Protein AF-A0A967YG50-F1 (afdb_monomer)

Nearest PDB structures (foldseek):
  5xyi-assembly1_M  TM=4.702E-01  e=1.701E+00  Trichomonas vaginalis
  8rxh-assembly1_SQ  TM=3.871E-01  e=1.487E+00  Leishmania major strain Friedlin
  7ffw-assembly1_A  TM=5.997E-01  e=4.995E+00  Salmonella enterica

Radius of gyration: 17.75 Å; Cα contacts (8 Å, |Δi|>4): 56; chains: 1; bounding box: 33×28×50 Å

Secondary structure (DSSP, 8-state):
-HHHHHHHHHSSS--HHHHHHHHTT--EEEEEEBTTB-HHHHHHHHHHHHHHHTPEEEEEE-THHHHHHHHHHHHHHHHHT--

pLDDT: mean 80.12, std 10.02, range [46.56, 93.06]

Mean predicted aligned error: 10.25 Å

Structure (mmCIF, N/CA/C/O backbone):
data_AF-A0A967YG50-F1
#
_entry.id   AF-A0A967YG50-F1
#
loop_
_atom_site.group_PDB
_atom_site.id
_atom_site.type_symbol
_atom_site.label_atom_id
_atom_site.label_alt_id
_atom_site.label_comp_id
_atom_site.label_asym_id
_atom_site.label_entity_id
_atom_site.label_seq_id
_atom_site.pdbx_PDB_ins_code
_atom_site.Cartn_x
_atom_site.Cartn_y
_atom_site.Cartn_z
_atom_site.occupancy
_atom_site.B_iso_or_equiv
_atom_site.auth_seq_id
_atom_site.auth_comp_id
_atom_site.auth_asym_id
_atom_site.auth_atom_id
_atom_site.pdbx_PDB_model_num
ATOM 1 N N . TYR A 1 1 ? 12.588 6.826 0.260 1.00 62.81 1 TYR A N 1
ATOM 2 C CA . TYR A 1 1 ? 11.534 5.832 -0.042 1.00 62.81 1 TYR A CA 1
ATOM 3 C C . TYR A 1 1 ? 11.661 4.631 0.883 1.00 62.81 1 TYR A C 1
ATOM 5 O O . TYR A 1 1 ? 12.534 3.800 0.669 1.00 62.81 1 TYR A O 1
ATOM 13 N N . HIS A 1 2 ? 10.831 4.550 1.926 1.00 70.00 2 HIS A N 1
ATOM 14 C CA . HIS A 1 2 ? 10.935 3.495 2.945 1.00 70.00 2 HIS A CA 1
ATOM 15 C C . HIS A 1 2 ? 10.677 2.084 2.383 1.00 70.00 2 HIS A C 1
ATOM 17 O O . HIS A 1 2 ? 11.351 1.138 2.780 1.00 70.00 2 HIS A O 1
ATOM 23 N N . TRP A 1 3 ? 9.777 1.956 1.404 1.00 75.56 3 TRP A N 1
ATOM 24 C CA . TRP A 1 3 ? 9.412 0.675 0.794 1.00 75.56 3 TRP A CA 1
ATOM 25 C C . TRP A 1 3 ? 10.570 -0.006 0.047 1.00 75.56 3 TRP A C 1
ATOM 27 O O . TRP A 1 3 ? 10.665 -1.223 0.078 1.00 75.56 3 TRP A O 1
ATOM 37 N N . LYS A 1 4 ? 11.487 0.751 -0.579 1.00 75.25 4 LYS A N 1
ATOM 38 C CA . LYS A 1 4 ? 12.649 0.173 -1.286 1.00 75.25 4 LYS A CA 1
ATOM 39 C C . LYS A 1 4 ? 13.565 -0.582 -0.323 1.00 75.25 4 LYS A C 1
ATOM 41 O O . LYS A 1 4 ? 13.925 -1.722 -0.578 1.00 75.25 4 LYS A O 1
ATOM 46 N N . ARG A 1 5 ? 13.826 0.031 0.835 1.00 77.50 5 ARG A N 1
ATOM 47 C CA . ARG A 1 5 ? 14.620 -0.570 1.913 1.00 77.50 5 ARG A CA 1
ATOM 48 C C . ARG A 1 5 ? 13.964 -1.818 2.504 1.00 77.50 5 ARG A C 1
ATOM 50 O O . ARG A 1 5 ? 14.671 -2.724 2.915 1.00 77.50 5 ARG A O 1
ATOM 57 N N . MET A 1 6 ? 12.630 -1.878 2.536 1.00 73.31 6 MET A N 1
ATOM 58 C CA . MET A 1 6 ? 11.906 -3.064 3.007 1.00 73.31 6 MET A CA 1
ATOM 59 C C . MET A 1 6 ? 12.180 -4.279 2.109 1.00 73.31 6 MET A C 1
ATOM 61 O O . MET A 1 6 ? 12.380 -5.369 2.629 1.00 73.31 6 MET A O 1
ATOM 65 N N . PHE A 1 7 ? 12.264 -4.101 0.785 1.00 71.31 7 PHE A N 1
ATOM 66 C CA . PHE A 1 7 ? 12.651 -5.194 -0.116 1.00 71.31 7 PHE A CA 1
ATOM 67 C C . PHE A 1 7 ? 14.089 -5.654 0.111 1.00 71.31 7 PHE A C 1
ATOM 69 O O . PHE A 1 7 ? 14.324 -6.854 0.177 1.00 71.31 7 PHE A O 1
ATOM 76 N N . GLU A 1 8 ? 15.014 -4.711 0.297 1.00 71.69 8 GLU A N 1
ATOM 77 C CA . GLU A 1 8 ? 16.429 -5.004 0.556 1.00 71.69 8 GLU A CA 1
ATOM 78 C C . GLU A 1 8 ? 16.644 -5.745 1.889 1.00 71.69 8 GLU A C 1
ATOM 80 O O . GLU A 1 8 ? 17.473 -6.650 1.965 1.00 71.69 8 GLU A O 1
ATOM 85 N N . GLN A 1 9 ? 15.907 -5.370 2.942 1.00 68.56 9 GLN A N 1
ATOM 86 C CA . GLN A 1 9 ? 16.088 -5.913 4.295 1.00 68.56 9 GLN A CA 1
ATOM 87 C C . GLN A 1 9 ? 15.315 -7.214 4.548 1.00 68.56 9 GLN A C 1
ATOM 89 O O . GLN A 1 9 ? 15.886 -8.151 5.096 1.00 68.56 9 GLN A O 1
ATOM 94 N N . GLU A 1 10 ? 14.038 -7.285 4.161 1.00 62.09 10 GLU A N 1
ATOM 95 C CA . GLU A 1 10 ? 13.164 -8.428 4.488 1.00 62.09 10 GLU A CA 1
ATOM 96 C C . GLU A 1 10 ? 13.255 -9.554 3.455 1.00 62.09 10 GLU A C 1
ATOM 98 O O . GLU A 1 10 ? 12.998 -10.716 3.764 1.00 62.09 10 GLU A O 1
ATOM 103 N N . PHE A 1 11 ? 13.623 -9.224 2.215 1.00 62.25 11 PHE A N 1
ATOM 104 C CA . PHE A 1 11 ? 13.615 -10.177 1.110 1.00 62.25 11 PHE A CA 1
ATOM 105 C C . PHE A 1 11 ? 14.980 -10.340 0.417 1.00 62.25 11 PHE A C 1
ATOM 107 O O . PHE A 1 11 ? 15.080 -11.046 -0.591 1.00 62.25 11 PHE A O 1
ATOM 114 N N . GLY A 1 12 ? 16.037 -9.718 0.952 1.00 69.38 12 GLY A N 1
ATOM 115 C CA . GLY A 1 12 ? 17.381 -9.719 0.368 1.00 69.38 12 GLY A CA 1
ATOM 116 C C . GLY A 1 12 ? 17.462 -8.932 -0.947 1.00 69.38 12 GLY A C 1
ATOM 117 O O . GLY A 1 12 ? 16.740 -7.962 -1.155 1.00 69.38 12 GLY A O 1
ATOM 118 N N . ASN A 1 13 ? 18.328 -9.355 -1.876 1.00 68.06 13 ASN A N 1
ATOM 119 C CA . ASN A 1 13 ? 18.417 -8.777 -3.228 1.00 68.06 13 ASN A CA 1
ATOM 120 C C . ASN A 1 13 ? 17.234 -9.228 -4.104 1.00 68.06 13 ASN A C 1
ATOM 122 O O . ASN A 1 13 ? 17.415 -9.893 -5.128 1.00 68.06 13 ASN A O 1
ATOM 126 N N . LEU A 1 14 ? 16.008 -8.916 -3.688 1.00 69.81 14 LEU A N 1
ATOM 127 C CA . LEU A 1 14 ? 14.821 -9.279 -4.442 1.00 69.81 14 LEU A CA 1
ATOM 128 C C . LEU A 1 14 ? 14.770 -8.438 -5.722 1.00 69.81 14 LEU A C 1
ATOM 130 O O . LEU A 1 14 ? 14.643 -7.212 -5.678 1.00 69.81 14 LEU A O 1
ATOM 134 N N . SER A 1 15 ? 14.908 -9.100 -6.873 1.00 76.25 15 SER A N 1
ATOM 135 C CA . SER A 1 15 ? 14.924 -8.400 -8.155 1.00 76.25 15 SER A CA 1
ATOM 136 C C . SER A 1 15 ? 13.572 -7.715 -8.414 1.00 76.25 15 SER A C 1
ATOM 138 O O . SER A 1 15 ? 12.525 -8.206 -7.965 1.00 76.25 15 SER A O 1
ATOM 140 N N . PRO A 1 16 ? 13.541 -6.607 -9.173 1.00 74.56 16 PRO A N 1
ATOM 141 C CA . PRO A 1 16 ? 12.292 -5.951 -9.556 1.00 74.56 16 PRO A CA 1
ATOM 142 C C . PRO A 1 16 ? 11.279 -6.900 -10.219 1.00 74.56 16 PRO A C 1
ATOM 144 O O . PRO A 1 16 ? 10.073 -6.762 -10.009 1.00 74.56 16 PRO A O 1
ATOM 147 N N . GLU A 1 17 ? 11.740 -7.891 -10.986 1.00 81.69 17 GLU A N 1
ATOM 148 C CA . GLU A 1 17 ? 10.890 -8.909 -11.615 1.00 81.69 17 GLU A CA 1
ATOM 149 C C . GLU A 1 17 ? 10.234 -9.828 -10.582 1.00 81.69 17 GLU A C 1
ATOM 151 O O . GLU A 1 17 ? 9.040 -10.123 -10.685 1.00 81.69 17 GLU A O 1
ATOM 156 N N . MET A 1 18 ? 10.986 -10.265 -9.566 1.00 80.62 18 MET A N 1
ATOM 157 C CA . MET A 1 18 ? 10.431 -11.063 -8.471 1.00 80.62 18 MET A CA 1
ATOM 158 C C . MET A 1 18 ? 9.406 -10.263 -7.671 1.00 80.62 18 MET A C 1
ATOM 160 O O . MET A 1 18 ? 8.335 -10.787 -7.360 1.00 80.62 18 MET A O 1
ATOM 164 N N . ALA A 1 19 ? 9.680 -8.981 -7.413 1.00 80.44 19 ALA A N 1
ATOM 165 C CA . ALA A 1 19 ? 8.739 -8.109 -6.719 1.00 80.44 19 ALA A CA 1
ATOM 166 C C . ALA A 1 19 ? 7.441 -7.976 -7.529 1.00 80.44 19 ALA A C 1
ATOM 168 O O . ALA A 1 19 ? 6.351 -8.176 -7.000 1.00 80.44 19 ALA A O 1
ATOM 169 N N . LYS A 1 20 ? 7.540 -7.742 -8.844 1.00 83.88 20 LYS A N 1
ATOM 170 C CA . LYS A 1 20 ? 6.364 -7.669 -9.727 1.00 83.88 20 LYS A CA 1
ATOM 171 C C . LYS A 1 20 ? 5.544 -8.956 -9.720 1.00 83.88 20 LYS A C 1
ATOM 173 O O . LYS A 1 20 ? 4.321 -8.892 -9.781 1.00 83.88 20 LYS A O 1
ATOM 178 N N . ARG A 1 21 ? 6.186 -10.124 -9.606 1.00 85.44 21 ARG A N 1
ATOM 179 C CA . ARG A 1 21 ? 5.478 -11.409 -9.478 1.00 85.44 21 ARG A CA 1
ATOM 180 C C . ARG A 1 21 ? 4.718 -11.529 -8.160 1.00 85.44 21 ARG A C 1
ATOM 182 O O . ARG A 1 21 ? 3.595 -12.023 -8.189 1.00 85.44 21 ARG A O 1
ATOM 189 N N . LEU A 1 22 ? 5.285 -11.061 -7.045 1.00 83.81 22 LEU A N 1
ATOM 190 C CA . LEU A 1 22 ? 4.605 -11.062 -5.742 1.00 83.81 22 LEU A CA 1
ATOM 191 C C . LEU A 1 22 ? 3.326 -10.222 -5.775 1.00 83.81 22 LEU A C 1
ATOM 193 O O . LEU A 1 22 ? 2.297 -10.647 -5.256 1.00 83.81 22 LEU A O 1
ATOM 197 N N . PHE A 1 23 ? 3.377 -9.067 -6.440 1.00 84.75 23 PHE A N 1
ATOM 198 C CA . PHE A 1 23 ? 2.245 -8.143 -6.507 1.00 84.75 23 PHE A CA 1
ATOM 199 C C . PHE A 1 23 ? 1.333 -8.341 -7.725 1.00 84.75 23 PHE A C 1
ATOM 201 O O . PHE A 1 23 ? 0.343 -7.631 -7.850 1.00 84.75 23 PHE A O 1
ATOM 208 N N . LYS A 1 24 ? 1.595 -9.333 -8.590 1.00 88.12 24 LYS A N 1
ATOM 209 C CA . LYS A 1 24 ? 0.880 -9.543 -9.866 1.00 88.12 24 LYS A CA 1
ATOM 210 C C . LYS A 1 24 ? -0.648 -9.603 -9.733 1.00 88.12 24 LYS A C 1
ATOM 212 O O . LYS A 1 24 ? -1.354 -9.231 -10.662 1.00 88.12 24 LYS A O 1
ATOM 217 N N . HIS A 1 25 ? -1.145 -10.123 -8.615 1.00 89.31 25 HIS A N 1
ATOM 218 C CA . HIS A 1 25 ? -2.577 -10.313 -8.364 1.00 89.31 25 HIS A CA 1
ATOM 219 C C . HIS A 1 25 ? -3.184 -9.248 -7.444 1.00 89.31 25 HIS A C 1
ATOM 221 O O . HIS A 1 25 ? -4.346 -9.355 -7.061 1.00 89.31 25 HIS A O 1
ATOM 227 N N . TYR A 1 26 ? -2.408 -8.233 -7.073 1.00 86.81 26 TYR A N 1
ATOM 228 C CA . TYR A 1 26 ? -2.898 -7.104 -6.301 1.00 86.81 26 TYR A CA 1
ATOM 229 C C . TYR A 1 26 ? -3.325 -6.010 -7.272 1.00 86.81 26 TYR A C 1
ATOM 231 O O . TYR A 1 26 ? -2.571 -5.620 -8.153 1.00 86.81 26 TYR A O 1
ATOM 239 N 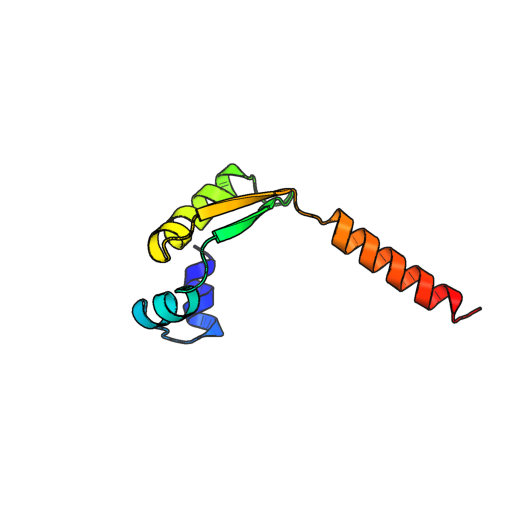N . GLU A 1 27 ? -4.542 -5.507 -7.102 1.00 86.25 27 GLU A N 1
ATOM 240 C CA . GLU A 1 27 ? -5.086 -4.444 -7.958 1.00 86.25 27 GLU A CA 1
ATOM 241 C C . GLU A 1 27 ? -4.956 -3.059 -7.317 1.00 86.25 27 GLU A C 1
ATOM 243 O O . GLU A 1 27 ? -4.991 -2.032 -7.997 1.00 86.25 27 GLU A O 1
ATOM 248 N N . ARG A 1 28 ? -4.825 -3.018 -5.987 1.00 89.69 28 ARG A N 1
ATOM 249 C CA . ARG A 1 28 ? -4.857 -1.780 -5.211 1.00 89.69 28 ARG A CA 1
ATOM 250 C C . ARG A 1 28 ? -3.854 -1.761 -4.071 1.00 89.69 28 ARG A C 1
ATOM 252 O O . ARG A 1 28 ? -3.636 -2.777 -3.410 1.00 89.69 28 ARG A O 1
ATOM 259 N N . SER A 1 29 ? -3.324 -0.577 -3.792 1.00 87.69 29 SER A N 1
ATOM 260 C CA . SER A 1 29 ? -2.682 -0.248 -2.525 1.00 87.69 29 SER A CA 1
ATOM 261 C C . SER A 1 29 ? -3.648 0.558 -1.663 1.00 87.69 29 SER A C 1
ATOM 263 O O . SER A 1 29 ? -4.372 1.430 -2.145 1.00 87.69 29 SER A O 1
ATOM 265 N N . LEU A 1 30 ? -3.686 0.232 -0.372 1.00 88.19 30 LEU A N 1
ATOM 266 C CA . LEU A 1 30 ? -4.553 0.900 0.587 1.00 88.19 30 LEU A CA 1
ATOM 267 C C . LEU A 1 30 ? -3.728 1.871 1.427 1.00 88.19 30 LEU A C 1
ATOM 269 O O . LEU A 1 30 ? -2.895 1.448 2.229 1.00 88.19 30 LEU A O 1
ATOM 273 N N . LEU A 1 31 ? -3.984 3.168 1.279 1.00 86.88 31 LEU A N 1
ATOM 274 C CA . LEU A 1 31 ? -3.405 4.185 2.149 1.00 86.88 31 LEU A CA 1
ATOM 275 C C . LEU A 1 31 ? -4.297 4.382 3.369 1.00 86.88 31 LEU A C 1
ATOM 277 O O . LEU A 1 31 ? -5.431 4.846 3.264 1.00 86.88 31 LEU A O 1
ATOM 281 N N . ILE A 1 32 ? -3.761 4.030 4.533 1.00 83.38 32 ILE A N 1
ATOM 282 C CA . ILE A 1 32 ? -4.424 4.180 5.826 1.00 83.38 32 ILE A CA 1
ATOM 283 C C . ILE A 1 32 ? -4.010 5.531 6.401 1.00 83.38 32 ILE A C 1
ATOM 285 O O . ILE A 1 32 ? -2.904 5.662 6.914 1.00 83.38 32 ILE A O 1
ATOM 289 N N . SER A 1 33 ? -4.883 6.536 6.320 1.00 78.62 33 SER A N 1
ATOM 290 C CA . SER A 1 33 ? -4.567 7.869 6.855 1.00 78.62 33 SER A CA 1
ATOM 291 C C . SER A 1 33 ? -4.210 7.793 8.346 1.00 78.62 33 SER A C 1
ATOM 293 O O . SER A 1 33 ? -4.969 7.234 9.142 1.00 78.62 33 SER A O 1
ATOM 295 N N . THR A 1 34 ? -3.066 8.368 8.718 1.00 73.06 34 THR A N 1
ATOM 296 C CA . THR A 1 34 ? -2.621 8.512 10.112 1.00 73.06 34 THR A CA 1
ATOM 297 C C . THR A 1 34 ? -2.346 9.986 10.417 1.00 73.06 34 THR A C 1
ATOM 299 O O . THR A 1 34 ? -2.059 10.743 9.494 1.00 73.06 34 THR A O 1
ATOM 302 N N . PRO A 1 35 ? -2.397 10.424 11.687 1.00 76.38 35 PRO A N 1
ATOM 303 C CA . PRO A 1 35 ? -2.074 11.807 12.049 1.00 76.38 35 PRO A CA 1
ATOM 304 C C . PRO A 1 35 ? -0.572 12.138 11.955 1.00 76.38 35 PRO A C 1
ATOM 306 O O . PRO A 1 35 ? -0.193 13.281 12.175 1.00 76.38 35 PRO A O 1
ATOM 309 N N . ILE A 1 36 ? 0.286 11.153 11.662 1.00 82.12 36 ILE A N 1
ATOM 310 C CA . ILE A 1 36 ? 1.749 11.310 11.629 1.00 82.12 36 ILE A CA 1
ATOM 311 C C . ILE A 1 36 ? 2.218 11.915 10.296 1.00 82.12 36 ILE A C 1
ATOM 313 O O . ILE A 1 36 ? 3.211 12.636 10.264 1.00 82.12 36 ILE A O 1
ATOM 317 N N . MET A 1 37 ? 1.519 11.623 9.195 1.00 81.75 37 MET A N 1
ATOM 318 C CA . MET A 1 37 ? 1.861 12.086 7.848 1.00 81.75 37 MET A CA 1
ATOM 319 C C . MET A 1 37 ? 0.601 12.579 7.141 1.00 81.75 37 MET A C 1
ATOM 321 O O . MET A 1 37 ? -0.446 11.932 7.217 1.00 81.75 37 MET A O 1
ATOM 325 N N . SER A 1 38 ? 0.706 13.709 6.437 1.00 87.62 38 SER A N 1
ATOM 326 C CA . SER A 1 38 ? -0.411 14.221 5.647 1.00 87.62 38 SER A CA 1
ATOM 327 C C . SER A 1 38 ? -0.802 13.215 4.557 1.00 87.62 38 SER A C 1
ATOM 329 O O . SER A 1 38 ? 0.029 12.456 4.054 1.00 87.62 38 SER A O 1
ATOM 331 N N . LEU A 1 39 ? -2.081 13.191 4.177 1.00 86.00 39 LEU A N 1
ATOM 332 C CA . LEU A 1 39 ? -2.538 12.292 3.117 1.00 86.00 39 LEU A CA 1
ATOM 333 C C . LEU A 1 39 ? -1.807 12.555 1.789 1.00 86.00 39 LEU A C 1
ATOM 335 O O . LEU A 1 39 ? -1.503 11.612 1.064 1.00 86.00 39 LEU A O 1
ATOM 339 N N . GLU A 1 40 ? -1.512 13.819 1.496 1.00 89.12 40 GLU A N 1
ATOM 340 C CA . GLU A 1 40 ? -0.801 14.238 0.288 1.00 89.12 40 GLU A CA 1
ATOM 341 C C . GLU A 1 40 ? 0.628 13.679 0.265 1.00 89.12 40 GLU A C 1
ATOM 343 O O . GLU A 1 40 ? 1.028 13.032 -0.705 1.00 89.12 40 GLU A O 1
ATOM 348 N N . ASP A 1 41 ? 1.349 13.782 1.384 1.00 88.38 41 ASP A N 1
ATOM 349 C CA . ASP A 1 41 ? 2.682 13.189 1.521 1.00 88.38 41 ASP A CA 1
ATOM 350 C C . ASP A 1 41 ? 2.639 11.657 1.427 1.00 88.38 41 ASP A C 1
ATOM 352 O O . ASP A 1 41 ? 3.518 11.039 0.821 1.00 88.38 41 ASP A O 1
ATOM 356 N N . MET A 1 42 ? 1.608 11.015 1.987 1.00 87.19 42 MET A N 1
ATOM 357 C CA . MET A 1 42 ? 1.423 9.563 1.872 1.00 87.19 42 MET A CA 1
ATOM 358 C C . MET A 1 42 ? 1.208 9.128 0.417 1.00 87.19 42 MET A C 1
ATOM 360 O O . MET A 1 42 ? 1.788 8.132 -0.034 1.00 87.19 42 MET A O 1
ATOM 364 N N . GLN A 1 43 ? 0.388 9.868 -0.328 1.00 89.06 43 GLN A N 1
ATOM 365 C CA . GLN A 1 43 ? 0.152 9.623 -1.751 1.00 89.06 43 GLN A CA 1
ATOM 366 C C . GLN A 1 43 ? 1.434 9.828 -2.559 1.00 89.06 43 GLN A C 1
ATOM 368 O O . GLN A 1 43 ? 1.812 8.957 -3.344 1.00 89.06 43 GLN A O 1
ATOM 373 N N . GLN A 1 44 ? 2.162 10.916 -2.307 1.00 90.38 44 GLN A N 1
ATOM 374 C CA . GLN A 1 44 ? 3.408 11.208 -3.010 1.00 90.38 44 GLN A CA 1
ATOM 375 C C . GLN A 1 44 ? 4.482 10.144 -2.740 1.00 90.38 44 GLN A C 1
ATOM 377 O O . GLN A 1 44 ? 5.147 9.666 -3.662 1.00 90.38 44 GLN A O 1
ATOM 382 N N . ASN A 1 45 ? 4.610 9.698 -1.489 1.00 86.62 45 ASN A N 1
ATOM 383 C CA . ASN A 1 45 ? 5.592 8.688 -1.092 1.00 86.62 45 ASN A CA 1
ATOM 384 C C . ASN A 1 45 ? 5.276 7.278 -1.622 1.00 86.62 45 ASN A C 1
ATOM 386 O O . ASN A 1 45 ? 6.192 6.456 -1.758 1.00 86.62 45 ASN A O 1
ATOM 390 N N . SER A 1 46 ? 4.005 6.995 -1.928 1.00 87.81 46 SER A N 1
ATOM 391 C CA . SER A 1 46 ? 3.544 5.709 -2.476 1.00 87.81 46 SER A CA 1
ATOM 392 C C . SER A 1 46 ? 3.421 5.694 -4.001 1.00 87.81 46 SER A C 1
ATOM 394 O O . 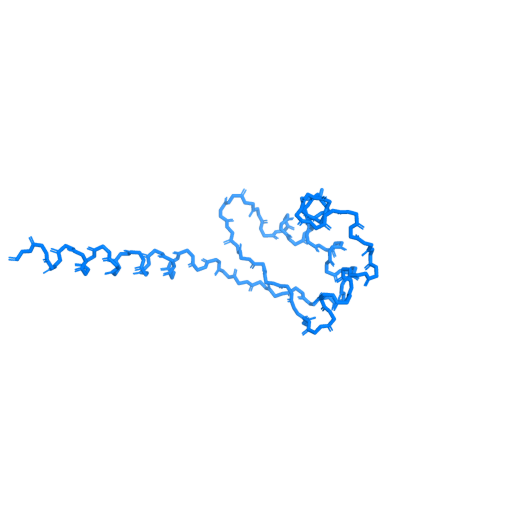SER A 1 46 ? 3.406 4.614 -4.588 1.00 87.81 46 SER A O 1
ATOM 396 N N . LYS A 1 47 ? 3.425 6.858 -4.663 1.00 90.44 47 LYS A N 1
ATOM 397 C CA . LYS A 1 47 ? 3.273 6.985 -6.121 1.00 90.44 47 LYS A CA 1
ATOM 398 C C . LYS A 1 47 ? 4.232 6.087 -6.907 1.00 90.44 47 LYS A C 1
ATOM 400 O O . LYS A 1 47 ? 3.785 5.247 -7.679 1.00 90.44 47 LYS A O 1
ATOM 405 N N . ALA A 1 48 ? 5.534 6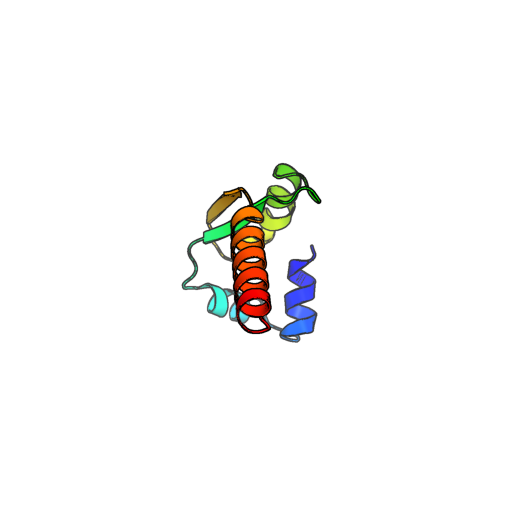.190 -6.638 1.00 88.75 48 ALA A N 1
ATOM 406 C CA . ALA A 1 48 ? 6.549 5.405 -7.346 1.00 88.75 48 ALA A CA 1
ATOM 407 C C . ALA A 1 48 ? 6.415 3.886 -7.115 1.00 88.75 48 ALA A C 1
ATOM 409 O O . ALA A 1 48 ? 6.790 3.093 -7.972 1.00 88.75 48 ALA A O 1
ATOM 410 N N . PHE A 1 49 ? 5.895 3.474 -5.955 1.00 88.38 49 PHE A N 1
ATOM 411 C CA . PHE A 1 49 ? 5.601 2.068 -5.673 1.00 88.38 49 PHE A CA 1
ATOM 412 C C . PHE A 1 49 ? 4.395 1.605 -6.498 1.00 88.38 49 PHE A C 1
ATOM 414 O O . PHE A 1 49 ? 4.467 0.600 -7.199 1.00 88.38 49 PHE A O 1
ATOM 421 N N . ASN A 1 50 ? 3.308 2.374 -6.472 1.00 89.81 50 ASN A N 1
ATOM 422 C CA . ASN A 1 50 ? 2.081 2.046 -7.191 1.00 89.81 50 ASN A CA 1
ATOM 423 C C . ASN A 1 50 ? 2.302 1.986 -8.705 1.00 89.81 50 ASN A C 1
ATOM 425 O O . ASN A 1 50 ? 1.849 1.042 -9.342 1.00 89.81 50 ASN A O 1
ATOM 429 N N . GLU A 1 51 ? 3.062 2.927 -9.266 1.00 89.75 51 GLU A N 1
ATOM 430 C CA . GLU A 1 51 ? 3.442 2.922 -10.684 1.00 89.75 51 GLU A CA 1
ATOM 431 C C . GLU A 1 51 ? 4.285 1.692 -11.047 1.00 89.75 51 GLU A C 1
ATOM 433 O O . GLU A 1 51 ? 4.049 1.063 -12.077 1.00 89.75 51 GLU A O 1
ATOM 438 N N . LEU A 1 52 ? 5.232 1.299 -10.186 1.00 87.00 52 LEU A N 1
ATOM 439 C CA . LEU A 1 52 ? 6.095 0.139 -10.426 1.00 87.00 52 LEU A CA 1
ATOM 440 C C . LEU A 1 52 ? 5.315 -1.185 -10.472 1.00 87.00 52 LEU A C 1
ATOM 442 O O . LEU A 1 52 ? 5.687 -2.089 -11.227 1.00 87.00 52 LEU A O 1
ATOM 446 N N . PHE A 1 53 ? 4.258 -1.294 -9.666 1.00 87.88 53 PHE A N 1
ATOM 447 C CA . PHE A 1 53 ? 3.456 -2.511 -9.515 1.00 87.88 53 PHE A CA 1
ATOM 448 C C . PHE A 1 53 ? 2.089 -2.451 -10.212 1.00 87.88 53 PHE A C 1
ATOM 450 O O . PHE A 1 53 ? 1.361 -3.437 -10.180 1.00 87.88 53 PHE A O 1
ATOM 457 N N . GLY A 1 54 ? 1.746 -1.338 -10.869 1.00 88.19 54 GLY A N 1
ATOM 458 C CA . GLY A 1 54 ? 0.462 -1.160 -11.557 1.00 88.19 54 GLY A CA 1
ATOM 459 C C . GLY A 1 54 ? -0.744 -1.087 -10.615 1.00 88.19 54 GLY A C 1
ATOM 460 O O . GLY A 1 54 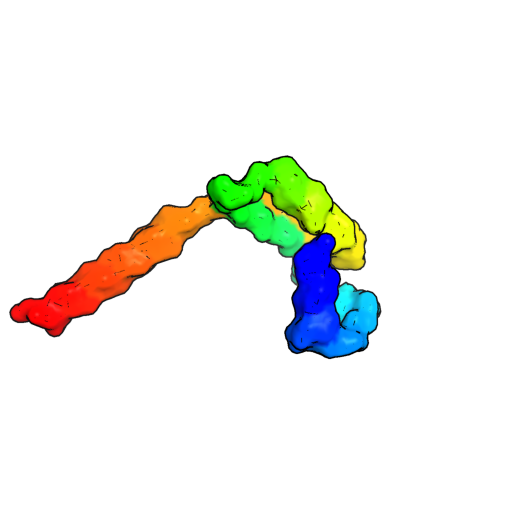? -1.843 -1.481 -10.996 1.00 88.19 54 GLY A O 1
ATOM 461 N N . LEU A 1 55 ? -0.547 -0.616 -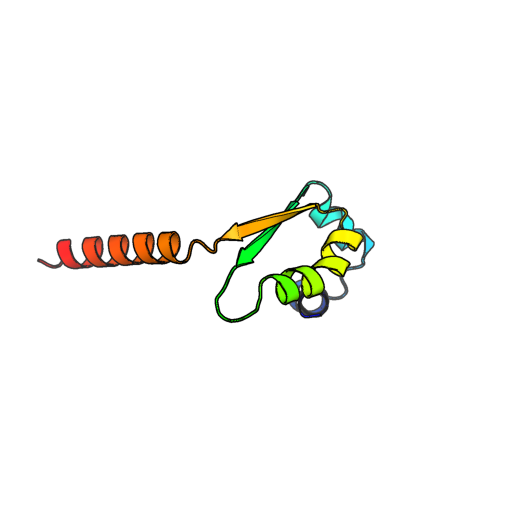9.382 1.00 90.12 55 LEU A N 1
ATOM 462 C CA . LEU A 1 55 ? -1.583 -0.591 -8.350 1.00 90.12 55 LEU A CA 1
ATOM 463 C C . LEU A 1 55 ? -2.386 0.707 -8.404 1.00 90.12 55 LEU A C 1
ATOM 465 O O . LEU A 1 55 ? -1.821 1.801 -8.474 1.00 90.12 55 LEU A O 1
ATOM 469 N N . ARG A 1 56 ? -3.708 0.602 -8.259 1.00 90.75 56 ARG A N 1
ATOM 470 C CA . ARG A 1 56 ? -4.547 1.767 -7.967 1.00 90.75 56 ARG A CA 1
ATOM 471 C C . ARG A 1 56 ? -4.385 2.178 -6.504 1.00 90.75 56 ARG A C 1
ATOM 473 O O . ARG A 1 56 ? -4.377 1.333 -5.614 1.00 90.75 56 ARG A O 1
ATOM 480 N N . THR A 1 57 ? -4.317 3.478 -6.245 1.00 88.69 57 THR A N 1
ATOM 481 C CA . THR A 1 57 ? -4.350 4.005 -4.878 1.00 88.69 57 THR A CA 1
ATOM 482 C C . THR A 1 57 ? -5.794 4.113 -4.391 1.00 88.69 57 THR A C 1
ATOM 484 O O . THR A 1 57 ? -6.550 4.933 -4.908 1.00 88.69 57 THR A O 1
ATOM 487 N N . ASP A 1 58 ? -6.153 3.358 -3.356 1.00 86.44 58 ASP A N 1
ATOM 488 C CA . ASP A 1 58 ? -7.388 3.563 -2.597 1.00 86.44 58 ASP A CA 1
ATOM 489 C C . ASP A 1 58 ? -7.024 4.205 -1.243 1.00 86.44 58 ASP A C 1
ATOM 491 O O . ASP A 1 58 ? -6.122 3.747 -0.537 1.00 86.44 58 ASP A O 1
ATOM 495 N N . VAL A 1 59 ? -7.725 5.273 -0.853 1.00 81.31 59 VAL A N 1
ATOM 496 C CA . VAL A 1 59 ? -7.534 5.914 0.458 1.00 81.31 59 VAL A CA 1
ATOM 497 C C . VAL A 1 59 ? -8.623 5.447 1.409 1.00 81.31 59 VAL A C 1
ATOM 499 O O . VAL A 1 59 ? -9.812 5.598 1.133 1.00 81.31 59 VAL A O 1
ATOM 502 N N . CYS A 1 60 ? -8.217 4.941 2.567 1.00 75.75 60 CYS A N 1
ATOM 503 C CA . CYS A 1 60 ? -9.118 4.654 3.669 1.00 75.75 60 CYS A CA 1
ATOM 504 C C . CYS A 1 60 ? -8.776 5.565 4.848 1.00 75.75 60 CYS A C 1
ATOM 506 O O . CYS A 1 60 ? -7.611 5.710 5.236 1.00 75.75 60 CYS A O 1
ATOM 508 N N . LYS A 1 61 ? -9.799 6.186 5.449 1.00 66.94 61 LYS A N 1
ATOM 509 C CA . LYS A 1 61 ? -9.620 6.838 6.749 1.00 66.94 61 LYS A CA 1
ATOM 510 C C . LYS A 1 61 ? -9.151 5.772 7.725 1.00 66.94 61 LYS A C 1
ATOM 512 O O . LYS A 1 61 ? -9.850 4.780 7.917 1.00 66.94 61 LYS A O 1
ATOM 517 N N . GLY A 1 62 ? -7.970 5.972 8.306 1.00 63.62 62 GLY A N 1
ATOM 518 C CA . GLY A 1 62 ? -7.366 4.979 9.170 1.00 63.62 62 GLY A CA 1
ATOM 519 C C . GLY A 1 62 ? -8.330 4.574 10.266 1.00 63.62 62 GLY A C 1
ATOM 520 O O . GLY A 1 62 ? -8.761 5.383 11.087 1.00 63.62 62 GLY A O 1
ATOM 521 N N . THR A 1 63 ? -8.693 3.299 10.271 1.00 63.31 63 THR A N 1
ATOM 522 C CA . THR A 1 63 ? -9.594 2.714 11.255 1.00 63.31 63 THR A CA 1
ATOM 523 C C . THR A 1 63 ? -8.834 2.413 12.539 1.00 63.31 63 THR A C 1
ATOM 525 O O . THR A 1 63 ? -8.924 1.316 13.089 1.00 63.31 63 THR A O 1
ATOM 528 N N . LEU A 1 64 ? -8.100 3.407 13.048 1.00 63.78 64 LEU A N 1
ATOM 529 C CA . LEU A 1 64 ? -7.582 3.385 14.412 1.00 63.78 64 LEU A CA 1
ATOM 530 C C . LEU A 1 64 ? -8.748 3.124 15.369 1.00 63.78 64 LEU A C 1
ATOM 532 O O . LEU A 1 64 ? -8.611 2.347 16.295 1.00 63.78 64 LEU A O 1
ATOM 536 N N . SER A 1 65 ? -9.946 3.618 15.037 1.00 67.75 65 SER A N 1
ATOM 537 C CA . SER A 1 65 ? -11.196 3.282 15.718 1.00 67.75 65 SER A CA 1
ATOM 538 C C . SER A 1 65 ? -11.539 1.786 15.731 1.00 67.75 65 SER A C 1
ATOM 540 O O . SER A 1 65 ? -12.065 1.324 16.736 1.00 67.75 65 SER A O 1
ATOM 542 N N . ILE A 1 66 ? -11.264 1.009 14.675 1.00 68.19 66 ILE A N 1
ATOM 543 C CA . ILE A 1 66 ? -11.505 -0.447 14.666 1.00 68.19 66 ILE A CA 1
ATOM 544 C C . ILE A 1 66 ? -10.476 -1.151 15.544 1.00 68.19 66 ILE A C 1
ATOM 546 O O . ILE A 1 66 ? -10.855 -1.993 16.353 1.00 68.19 66 ILE A O 1
ATOM 550 N N . LEU A 1 67 ? -9.197 -0.784 15.434 1.00 70.94 67 LEU A N 1
ATOM 551 C CA . LEU A 1 67 ? -8.144 -1.351 16.281 1.00 70.94 67 LEU A CA 1
ATOM 552 C C . LEU A 1 67 ? -8.385 -1.015 17.762 1.00 70.94 67 LEU A C 1
ATOM 554 O O . LEU A 1 67 ? -8.349 -1.909 18.602 1.00 70.94 67 LEU A O 1
ATOM 558 N N . GLN A 1 68 ? -8.748 0.233 18.063 1.00 75.06 68 GLN A N 1
ATOM 559 C CA . GLN A 1 68 ? -9.123 0.710 19.394 1.00 75.06 68 GLN A CA 1
ATOM 560 C C . GLN A 1 68 ? -10.344 -0.046 19.930 1.00 75.06 68 GLN 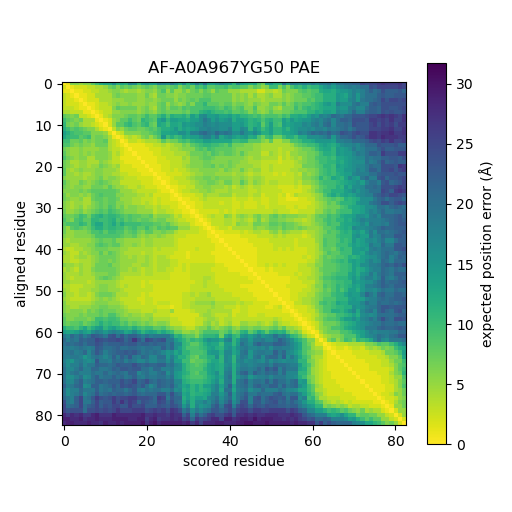A C 1
ATOM 562 O O . GLN A 1 68 ? -10.296 -0.589 21.027 1.00 75.06 68 GLN A O 1
ATOM 567 N N . LYS A 1 69 ? -11.421 -0.160 19.137 1.00 81.88 69 LYS A N 1
ATOM 568 C CA . LYS A 1 69 ? -12.641 -0.891 19.524 1.00 81.88 69 LYS A CA 1
ATOM 569 C C . LYS A 1 69 ? -12.359 -2.362 19.810 1.00 81.88 69 LYS A C 1
ATOM 571 O O . LYS A 1 69 ? -12.889 -2.900 20.781 1.00 81.88 69 LYS A O 1
ATOM 576 N N . THR A 1 70 ? -11.543 -3.008 18.982 1.00 82.50 70 THR A N 1
ATOM 577 C CA . THR A 1 70 ? -11.143 -4.406 19.177 1.00 82.50 70 THR A CA 1
ATOM 578 C C . THR A 1 70 ? -10.297 -4.557 20.439 1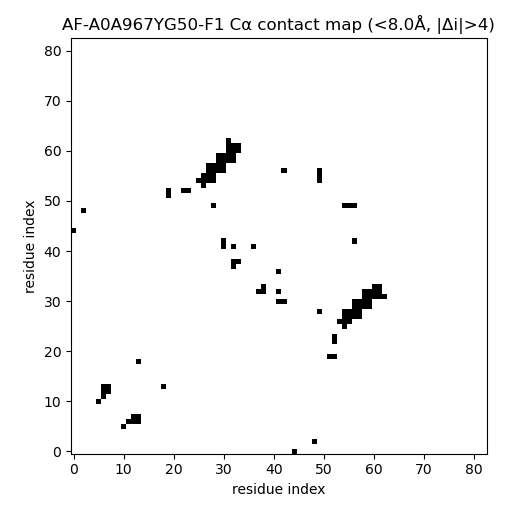.00 82.50 70 THR A C 1
ATOM 580 O O . THR A 1 70 ? -10.578 -5.433 21.256 1.00 82.50 70 THR A O 1
ATOM 583 N N . TRP A 1 71 ? -9.336 -3.657 20.661 1.00 83.88 71 TRP A N 1
ATOM 584 C CA . TRP A 1 71 ? -8.504 -3.636 21.864 1.00 83.88 71 TRP A CA 1
ATOM 585 C C . TRP A 1 71 ? -9.319 -3.408 23.146 1.00 83.88 71 TRP A C 1
ATOM 587 O O . TRP A 1 71 ? -9.169 -4.128 24.133 1.00 83.88 71 TRP A O 1
ATOM 597 N N . ASP A 1 72 ? -10.252 -2.458 23.126 1.00 89.56 72 ASP A N 1
ATOM 598 C CA . ASP A 1 72 ? -11.143 -2.173 24.253 1.00 89.56 72 ASP A CA 1
ATOM 599 C C . ASP A 1 72 ? -12.139 -3.308 24.515 1.00 89.56 72 ASP A C 1
ATOM 601 O O . ASP A 1 72 ? -12.558 -3.525 25.655 1.00 89.56 72 ASP A O 1
ATOM 605 N N . ARG A 1 73 ? -12.531 -4.058 23.480 1.00 90.19 73 ARG A N 1
ATOM 606 C CA . ARG A 1 73 ? -13.343 -5.272 23.634 1.00 90.19 73 ARG A CA 1
ATOM 607 C C . ARG A 1 73 ? -12.542 -6.393 24.294 1.00 90.19 73 ARG A C 1
ATOM 609 O O . ARG A 1 73 ? -13.061 -7.028 25.208 1.00 90.19 73 ARG A O 1
ATOM 616 N N . ALA A 1 74 ? -11.292 -6.591 23.879 1.00 89.81 74 ALA A N 1
ATOM 617 C CA . ALA A 1 74 ? -10.403 -7.593 24.459 1.00 89.81 74 ALA A CA 1
ATOM 618 C C . ALA A 1 74 ? -10.124 -7.321 25.948 1.00 89.81 74 ALA A C 1
ATOM 620 O O . ALA A 1 74 ? -10.322 -8.208 26.774 1.00 89.81 74 ALA A O 1
ATOM 621 N N . LYS A 1 75 ? -9.771 -6.078 26.317 1.00 92.38 75 LYS A N 1
ATOM 622 C CA . LYS A 1 75 ? -9.565 -5.686 27.727 1.00 92.38 75 LYS A CA 1
ATOM 623 C C . LYS A 1 75 ? -10.799 -5.937 28.593 1.00 92.38 75 LYS A C 1
ATOM 625 O O . LYS A 1 75 ? -10.676 -6.456 29.696 1.00 92.38 75 LYS A O 1
ATOM 630 N N . ARG A 1 76 ? -11.992 -5.592 28.092 1.00 93.06 76 ARG A N 1
ATOM 631 C CA . ARG A 1 76 ? -13.248 -5.848 28.814 1.00 93.06 7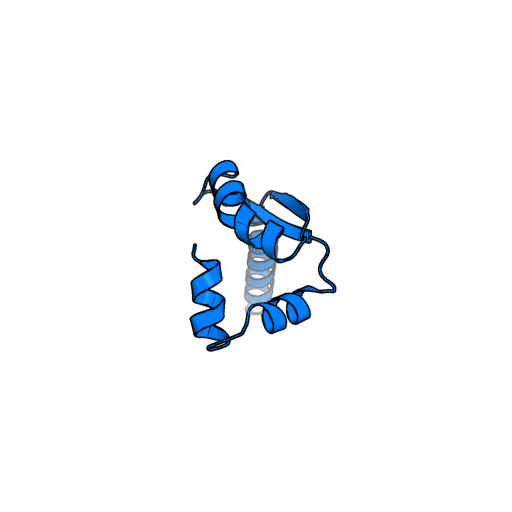6 ARG A CA 1
ATOM 632 C C . ARG A 1 76 ? -13.476 -7.334 29.051 1.00 93.06 76 ARG A C 1
ATOM 634 O O . ARG A 1 76 ? -13.827 -7.692 30.163 1.00 93.06 76 ARG A O 1
ATOM 641 N N . HIS A 1 77 ? -13.235 -8.169 28.041 1.00 90.94 77 HIS A N 1
ATOM 642 C CA . HIS A 1 77 ? -13.389 -9.618 28.162 1.00 90.94 77 HIS A CA 1
ATOM 643 C C . HIS A 1 77 ? -12.416 -10.236 29.180 1.00 90.94 77 HIS A C 1
ATOM 645 O O . HIS A 1 77 ? -12.805 -11.090 29.969 1.00 90.94 77 HIS A O 1
ATOM 651 N N . LEU A 1 78 ? -11.164 -9.769 29.201 1.00 89.00 78 LEU A N 1
ATOM 652 C CA . LEU A 1 78 ? -10.165 -10.220 30.174 1.00 89.00 78 LEU A CA 1
ATOM 653 C C . LEU A 1 78 ? -10.511 -9.784 31.603 1.00 89.00 78 LEU A C 1
ATOM 655 O O . LEU A 1 78 ? -10.377 -10.572 32.532 1.00 89.00 78 LEU A O 1
ATOM 659 N N . ASN A 1 79 ? -11.003 -8.556 31.781 1.00 82.38 79 ASN A N 1
ATOM 660 C CA . ASN A 1 79 ? -11.393 -8.054 33.099 1.00 82.38 79 ASN A CA 1
ATOM 661 C C . ASN A 1 79 ? -12.683 -8.706 33.620 1.00 82.38 79 ASN A C 1
ATOM 663 O O . ASN A 1 79 ? -12.802 -8.901 34.822 1.00 82.38 79 ASN A O 1
ATOM 667 N N . SER A 1 80 ? -13.621 -9.081 32.744 1.00 78.50 80 SER A N 1
ATOM 668 C CA . SER A 1 80 ? -14.845 -9.796 33.136 1.00 78.50 80 SER A CA 1
ATOM 669 C C . SER A 1 80 ? -14.624 -11.263 33.510 1.00 78.50 80 SER A C 1
ATOM 671 O O . SER A 1 80 ? -15.494 -11.841 34.141 1.00 78.50 80 SER A O 1
ATOM 673 N N . ASN A 1 81 ? -13.494 -11.866 33.123 1.00 61.16 81 ASN A N 1
ATOM 674 C CA . ASN A 1 81 ? -13.145 -13.248 33.486 1.00 61.16 81 ASN A CA 1
ATOM 675 C C . ASN A 1 81 ? -12.284 -13.337 34.764 1.00 61.16 81 ASN A C 1
ATOM 677 O O . ASN A 1 81 ? -11.967 -14.438 35.201 1.00 61.16 81 ASN A O 1
ATOM 681 N N . ASN A 1 82 ? -11.888 -12.195 35.340 1.00 55.88 82 ASN A N 1
ATOM 682 C CA . ASN A 1 82 ? -11.093 -12.091 36.571 1.00 55.88 82 ASN A CA 1
ATOM 683 C C . ASN A 1 82 ? -11.923 -11.563 37.767 1.00 55.88 82 ASN A C 1
ATOM 685 O O . ASN A 1 82 ? -11.354 -11.081 38.746 1.00 55.88 82 ASN A O 1
ATOM 689 N N . SER A 1 83 ? -13.256 -11.596 37.681 1.00 46.56 83 SER A N 1
ATOM 690 C CA . SER A 1 83 ? -14.218 -11.267 38.751 1.00 46.56 83 SER A CA 1
ATOM 691 C C . SER A 1 83 ? -15.234 -12.391 38.876 1.00 46.56 83 SER A C 1
ATOM 693 O O . SER A 1 83 ? -15.653 -12.658 40.020 1.00 46.56 83 SER A O 1
#

Sequence (83 aa):
YHWKRMFEQEFGNLSPEMAKRLFKHYERSLLISTPIMSLEDMQQNSKAFNELFGLRTDVCKGTLSILQKTWDRAKRHLNSNNS

Foldseek 3Di:
DVVVVCCCPVVNPQDLVNVLVVLVPAAADEAADDPVDDPVVSCVVCVVVCVSNVHHYDYDDHCPVVVVVVVVVVVVVVVVVVD

Solvent-accessible surface area (backbone atoms only — not comparable to full-atom values): 4977 Å² total; per-residue (Å²): 113,74,69,63,54,49,42,50,68,78,59,38,92,59,47,73,68,58,53,40,60,74,41,64,86,48,63,60,44,79,45,62,48,51,97,88,51,55,65,67,57,52,49,61,68,42,43,70,56,28,66,73,53,67,30,44,84,44,82,41,80,43,57,59,64,55,55,49,51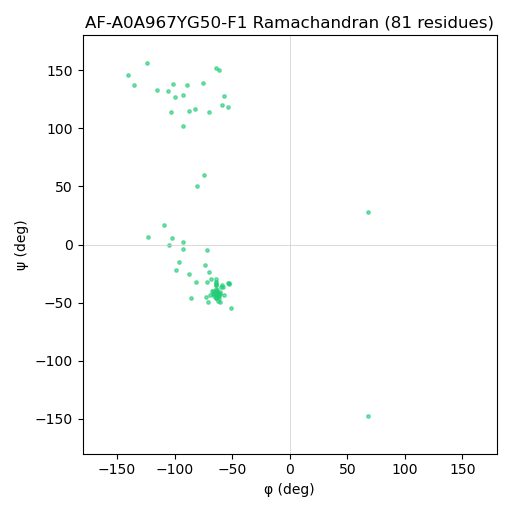,53,51,57,49,51,54,49,56,57,56,65,74,74,112